Protein AF-A0A3L7NFB5-F1 (afdb_monomer)

Foldseek 3Di:
DPPPPDDDDDDDDDDDPPPCPLVVVLVVQLVVCPDVVNVNPLQVDADEAQDPVSLQVSLVSNCVSSVHDSVCCDPRHHSYYPVVVVVVVVVADPVNDQDPDPVSQVVVCVVVVHNPPPPPDDDDDDDDDDD

Mean predicted aligned error: 12.29 Å

Secondary structure (DSSP, 8-state):
---TT-----------TTS-HHHHHHHHHHHHHTSTTTTT-TTT-EEEESSHHHHHHHHHHHHHHHT--HHHHHHTSEEEEHHHHHHHHHT--TTSS--SSHHHHHHHHHHHTS-----------------

pLDDT: mean 78.81, std 18.05, range [30.75, 95.81]

Radius of gyration: 22.31 Å; Cα contacts (8 Å, |Δi|>4): 96; chains: 1; bounding box: 59×36×64 Å

Nearest PDB structures (foldseek):
  1qhh-assembly1_A  TM=6.931E-01  e=6.904E-04  Geobacillus stearothermophilus
  3il5-assembly2_D  TM=3.520E-01  e=3.905E+00  Enterococcus faecalis
  1u0m-assembly1_B  TM=3.299E-01  e=6.333E+00  Streptomyces coelicolor A3(2)

Sequence (131 aa):
MPKRGQKMKVTRIIGGAGTGKTRTIIAALEKAMSLPEVGRNPYVLGFSSFTRAARGEAAERAANAWGIDKNTLERHGWFKTVHSVAYRQIGVESGQVITSKKDDMEWLSNALVSDIGLKTARATGVHLSFP

Solvent-accessible surface area (backbone atoms only — not comparable to full-atom values): 8444 Å² total; per-residue (Å²): 128,85,60,94,86,68,83,81,86,82,84,85,88,84,76,67,88,90,67,48,65,70,58,55,54,50,56,49,51,57,56,50,42,71,34,78,93,46,66,66,44,67,69,82,47,69,47,71,30,92,42,71,65,61,29,49,56,52,35,46,54,49,16,67,76,67,75,43,62,42,66,52,40,46,69,75,26,40,35,29,32,53,67,56,47,51,47,62,69,72,65,64,53,88,87,74,55,83,52,95,46,70,69,47,46,52,52,47,27,67,74,62,77,41,86,77,78,73,81,74,90,73,88,79,95,73,91,80,87,78,136

Structure (mmCIF, N/CA/C/O backbone):
data_AF-A0A3L7NFB5-F1
#
_entry.id   AF-A0A3L7NFB5-F1
#
loop_
_atom_site.group_PDB
_atom_site.id
_atom_site.type_symbol
_atom_site.label_atom_id
_atom_site.label_alt_id
_atom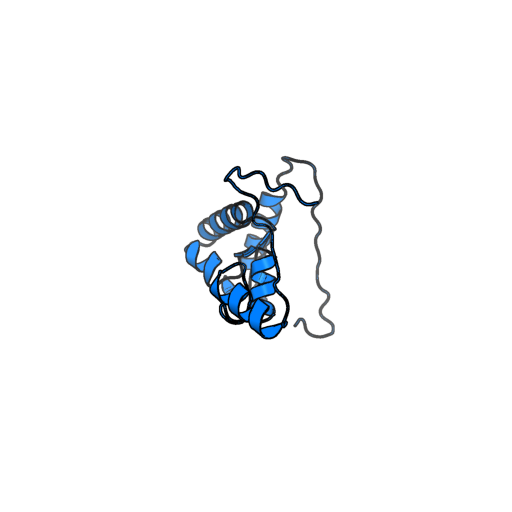_site.label_comp_id
_atom_site.label_asym_id
_atom_site.label_entity_id
_atom_site.label_seq_id
_atom_site.pdbx_PDB_ins_code
_atom_site.Cartn_x
_atom_site.Cartn_y
_atom_site.Cartn_z
_atom_site.occupancy
_atom_site.B_iso_or_equiv
_atom_site.auth_seq_id
_atom_site.auth_comp_id
_atom_site.auth_asym_id
_atom_site.auth_atom_id
_atom_site.pdbx_PDB_model_num
ATOM 1 N N . MET A 1 1 ? -16.575 -8.781 -6.644 1.00 46.06 1 MET A N 1
ATOM 2 C CA . MET A 1 1 ? -17.405 -7.678 -7.186 1.00 46.06 1 MET A CA 1
ATOM 3 C C . MET A 1 1 ? -18.449 -7.297 -6.149 1.00 46.06 1 MET A C 1
ATOM 5 O O . MET A 1 1 ? -19.033 -8.216 -5.582 1.00 46.06 1 MET A O 1
ATOM 9 N N . PRO A 1 2 ? -18.674 -6.001 -5.864 1.00 52.53 2 PRO A N 1
ATOM 10 C CA . PRO A 1 2 ? -19.797 -5.588 -5.025 1.00 52.53 2 PRO A CA 1
ATOM 11 C C . PRO A 1 2 ? -21.099 -6.122 -5.634 1.00 52.53 2 PRO A C 1
ATOM 13 O O . PRO A 1 2 ? -21.284 -6.078 -6.854 1.00 52.53 2 PRO A O 1
ATOM 16 N N . LYS A 1 3 ? -21.973 -6.690 -4.797 1.00 53.44 3 LYS A N 1
ATOM 17 C CA . LYS A 1 3 ? -23.266 -7.220 -5.247 1.00 53.44 3 LYS A CA 1
ATOM 18 C C . LYS A 1 3 ? -24.080 -6.074 -5.862 1.00 53.44 3 LYS A C 1
ATOM 20 O O . LYS A 1 3 ? -24.094 -4.971 -5.311 1.00 53.44 3 LYS A O 1
ATOM 25 N N . ARG A 1 4 ? -24.748 -6.324 -7.000 1.00 44.47 4 ARG A N 1
ATOM 26 C CA . ARG A 1 4 ? -25.696 -5.374 -7.618 1.00 44.47 4 ARG A CA 1
ATOM 27 C C . ARG A 1 4 ? -26.640 -4.854 -6.521 1.00 44.47 4 ARG A C 1
ATOM 29 O O . ARG A 1 4 ? -27.358 -5.647 -5.927 1.00 44.47 4 ARG A O 1
ATOM 36 N N . GLY A 1 5 ? -26.583 -3.552 -6.229 1.00 59.56 5 GLY A N 1
ATOM 37 C CA . GLY A 1 5 ? -27.416 -2.887 -5.215 1.00 59.56 5 GLY A CA 1
ATOM 38 C C . GLY A 1 5 ? -26.672 -2.295 -4.009 1.00 59.56 5 GLY A C 1
ATOM 39 O O . GLY A 1 5 ? -27.242 -1.459 -3.312 1.00 59.56 5 GLY A O 1
ATOM 40 N N . GLN A 1 6 ? -25.401 -2.639 -3.767 1.00 63.03 6 GLN A N 1
ATOM 41 C CA . GLN A 1 6 ? -24.637 -2.026 -2.673 1.00 63.03 6 GLN A CA 1
ATOM 42 C C . GLN A 1 6 ? -24.109 -0.643 -3.097 1.00 63.03 6 GLN A C 1
ATOM 44 O O . GLN A 1 6 ? -23.261 -0.535 -3.985 1.00 63.03 6 GLN A O 1
ATOM 49 N N . LYS A 1 7 ? -24.614 0.433 -2.477 1.00 68.38 7 LYS A N 1
ATOM 50 C CA . LYS A 1 7 ? -24.150 1.808 -2.734 1.00 68.38 7 LYS A CA 1
ATOM 51 C C . LYS A 1 7 ? -22.687 1.943 -2.297 1.00 68.38 7 LYS A C 1
ATOM 53 O O . LYS A 1 7 ? -22.383 1.920 -1.107 1.00 68.38 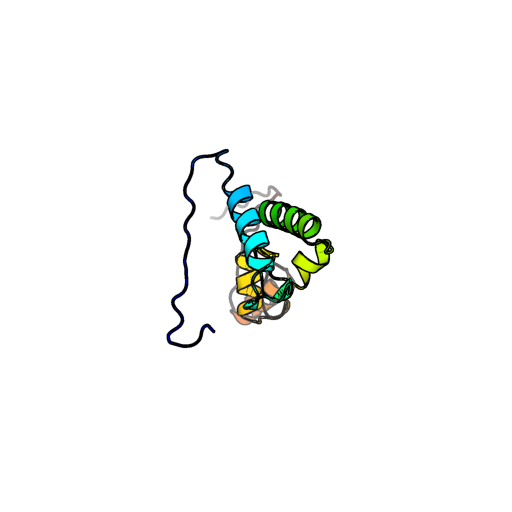7 LYS A O 1
ATOM 58 N N . MET A 1 8 ? -21.779 2.098 -3.259 1.00 76.19 8 MET A N 1
ATOM 59 C CA . MET A 1 8 ? -20.368 2.364 -2.984 1.00 76.19 8 MET A CA 1
ATOM 60 C C . MET A 1 8 ? -20.216 3.771 -2.397 1.00 76.19 8 MET A C 1
ATOM 62 O O . MET A 1 8 ? -20.570 4.761 -3.039 1.00 76.19 8 MET A O 1
ATOM 66 N N . LYS A 1 9 ? -19.688 3.868 -1.174 1.00 82.94 9 LYS A N 1
ATOM 67 C CA . LYS A 1 9 ? -19.387 5.153 -0.537 1.00 82.94 9 LYS A CA 1
ATOM 68 C C . LYS A 1 9 ? -18.018 5.634 -1.010 1.00 82.94 9 LYS A C 1
ATOM 70 O O . LYS A 1 9 ? -17.002 5.031 -0.682 1.00 82.94 9 LYS A O 1
ATOM 75 N N . VAL A 1 10 ? -17.999 6.717 -1.784 1.00 88.00 10 VAL A N 1
ATOM 76 C CA . VAL A 1 10 ? -16.770 7.320 -2.314 1.00 88.00 10 VAL A CA 1
ATOM 77 C C . VAL A 1 10 ? -16.481 8.616 -1.567 1.00 88.00 10 VAL A C 1
ATOM 79 O O . VAL A 1 10 ? -17.330 9.500 -1.504 1.00 88.00 10 VAL A O 1
ATOM 82 N N . THR A 1 11 ? -15.264 8.741 -1.041 1.00 89.75 11 THR A N 1
ATOM 83 C CA . THR A 1 11 ? -14.771 9.970 -0.409 1.00 89.75 11 THR A CA 1
ATOM 84 C C . THR A 1 11 ? -13.618 10.521 -1.236 1.00 89.75 11 THR A C 1
ATOM 86 O O . THR A 1 11 ? -12.658 9.804 -1.516 1.00 89.75 11 THR A O 1
ATOM 89 N N . ARG A 1 12 ? -13.689 11.800 -1.617 1.00 90.56 12 ARG A N 1
ATOM 90 C CA . ARG A 1 12 ? -12.610 12.505 -2.319 1.00 90.56 12 ARG A CA 1
ATOM 91 C C . ARG A 1 12 ? -11.990 13.544 -1.394 1.00 90.56 12 ARG A C 1
ATOM 93 O O . ARG A 1 12 ? -12.699 14.367 -0.831 1.00 90.56 12 ARG A O 1
ATOM 100 N N . ILE A 1 13 ? -10.668 13.506 -1.264 1.00 89.31 13 ILE A N 1
ATOM 101 C CA . ILE A 1 13 ? -9.899 14.445 -0.443 1.00 89.31 13 ILE A CA 1
ATOM 102 C C . ILE A 1 13 ? -9.130 15.370 -1.386 1.00 89.31 13 ILE A C 1
ATOM 104 O O . ILE A 1 13 ? -8.334 14.899 -2.198 1.00 89.31 13 ILE A O 1
ATOM 108 N N . ILE A 1 14 ? -9.366 16.678 -1.281 1.00 89.50 14 ILE A N 1
ATOM 109 C CA . ILE A 1 14 ? -8.714 17.716 -2.090 1.00 89.50 14 ILE A CA 1
ATOM 110 C C . ILE A 1 14 ? -8.042 18.701 -1.134 1.00 89.50 14 ILE A C 1
ATOM 112 O O . ILE A 1 14 ? -8.632 19.096 -0.135 1.00 89.50 14 ILE A O 1
ATOM 116 N N . GLY A 1 15 ? -6.800 19.082 -1.424 1.00 89.44 15 GLY A N 1
ATOM 117 C CA . GLY A 1 15 ? -6.053 20.046 -0.618 1.00 89.44 15 GLY A CA 1
ATOM 118 C C . GLY A 1 15 ? -4.686 20.361 -1.221 1.00 89.44 15 GLY A C 1
ATOM 119 O O . GLY A 1 15 ? -4.128 19.545 -1.962 1.00 89.44 15 GLY A O 1
ATOM 120 N N . GLY A 1 16 ? -4.128 21.526 -0.886 1.00 88.88 16 GLY A N 1
ATOM 121 C CA . GLY A 1 16 ? -2.798 21.968 -1.329 1.00 88.88 16 GLY A CA 1
ATOM 122 C C . GLY A 1 16 ? -1.650 21.092 -0.807 1.00 88.88 16 GLY A C 1
ATOM 123 O O . GLY A 1 16 ? -1.867 20.130 -0.059 1.00 88.88 16 GLY A O 1
ATOM 124 N N . ALA A 1 17 ? -0.410 21.380 -1.205 1.00 86.25 17 ALA A N 1
ATOM 125 C CA . ALA A 1 17 ? 0.765 20.718 -0.629 1.00 86.25 17 ALA A CA 1
ATOM 126 C C . ALA A 1 17 ? 0.797 20.905 0.904 1.00 86.25 17 ALA A C 1
ATOM 128 O O . ALA A 1 17 ? 0.316 21.908 1.418 1.00 86.25 17 ALA A O 1
ATOM 129 N N . GLY A 1 18 ? 1.273 19.907 1.653 1.00 82.75 18 GLY A N 1
ATOM 130 C CA . GLY A 1 18 ? 1.370 19.995 3.120 1.00 82.75 18 GLY A CA 1
ATOM 131 C C . GLY A 1 18 ? 0.059 19.857 3.915 1.00 82.75 18 GLY A C 1
ATOM 132 O O . GLY A 1 18 ? 0.113 19.675 5.123 1.00 82.75 18 GLY A O 1
ATOM 133 N N . THR A 1 19 ? -1.118 19.820 3.279 1.00 85.44 19 THR A N 1
ATOM 134 C CA . THR A 1 19 ? -2.435 19.708 3.966 1.00 85.44 19 THR A CA 1
ATOM 135 C C . THR A 1 19 ? -2.744 18.335 4.587 1.00 85.44 19 THR A C 1
ATOM 137 O O . THR A 1 19 ? -3.884 18.035 4.927 1.00 85.44 19 THR A O 1
ATOM 140 N N . GLY A 1 20 ? -1.752 17.450 4.707 1.00 84.44 20 GLY A N 1
ATOM 141 C CA . GLY A 1 20 ? -1.928 16.162 5.382 1.00 84.44 20 GLY A CA 1
ATOM 142 C C . GLY A 1 20 ? -2.773 15.125 4.632 1.00 84.44 20 GLY A C 1
ATOM 143 O O . GLY A 1 20 ? -3.160 14.134 5.240 1.00 84.44 20 GLY A O 1
ATOM 144 N N . LYS A 1 21 ? -3.025 15.279 3.321 1.00 89.31 21 LYS A N 1
ATOM 145 C CA . LYS A 1 21 ? -3.822 14.324 2.510 1.00 89.31 21 LYS A CA 1
ATOM 146 C C . LYS A 1 21 ? -3.438 12.857 2.742 1.00 89.31 21 LYS A C 1
ATOM 148 O O . LYS A 1 21 ? -4.303 12.023 2.986 1.00 89.31 21 LYS A O 1
ATOM 153 N N . THR A 1 22 ? -2.139 12.557 2.710 1.00 82.62 22 THR A N 1
ATOM 154 C CA . THR A 1 22 ? -1.609 11.206 2.947 1.00 82.62 22 THR A CA 1
ATOM 155 C C . THR A 1 22 ? -1.964 10.702 4.345 1.00 82.62 22 THR A C 1
ATOM 157 O O . THR A 1 22 ? -2.410 9.568 4.491 1.00 82.62 22 THR A O 1
ATOM 160 N N . ARG A 1 23 ? -1.844 11.557 5.369 1.00 86.62 23 ARG A N 1
ATOM 161 C CA . ARG A 1 23 ? -2.229 11.230 6.749 1.00 86.62 23 ARG A CA 1
ATOM 162 C C . ARG A 1 23 ? -3.722 10.923 6.845 1.00 86.62 23 ARG A C 1
ATOM 164 O O . ARG A 1 23 ? -4.095 9.938 7.470 1.00 86.62 23 ARG A O 1
ATOM 171 N N . THR A 1 24 ? -4.565 11.717 6.189 1.00 90.00 24 THR A N 1
ATOM 172 C CA . THR A 1 24 ? -6.020 11.511 6.183 1.00 90.00 24 THR A CA 1
ATOM 173 C C . THR A 1 24 ? -6.412 10.191 5.520 1.00 90.00 24 THR A C 1
ATOM 175 O O . THR A 1 24 ? -7.276 9.486 6.037 1.00 90.00 24 THR A O 1
ATOM 178 N N . ILE A 1 25 ? -5.766 9.823 4.408 1.00 89.38 25 ILE A N 1
ATOM 179 C CA . ILE A 1 25 ? -6.023 8.543 3.726 1.00 89.38 25 ILE A CA 1
ATOM 180 C C . ILE A 1 25 ? -5.635 7.358 4.621 1.00 89.38 25 ILE A C 1
ATOM 182 O O . ILE A 1 25 ? -6.386 6.391 4.714 1.00 89.38 25 ILE A O 1
ATOM 186 N N . ILE A 1 26 ? -4.501 7.440 5.317 1.00 85.62 26 ILE A N 1
ATOM 187 C CA . ILE A 1 26 ? -4.037 6.366 6.208 1.00 85.62 26 ILE A CA 1
ATOM 188 C C . ILE A 1 26 ? -4.951 6.231 7.431 1.00 85.62 26 ILE A C 1
ATOM 190 O O . ILE A 1 26 ? -5.379 5.126 7.746 1.00 85.62 26 ILE A O 1
ATOM 194 N N . ALA A 1 27 ? -5.363 7.343 8.042 1.00 87.56 27 ALA A N 1
ATOM 195 C CA . ALA A 1 27 ? -6.344 7.319 9.128 1.00 87.56 27 ALA A CA 1
ATOM 196 C C . ALA A 1 27 ? -7.696 6.723 8.684 1.00 87.56 27 ALA A C 1
ATOM 198 O O . ALA A 1 27 ? -8.397 6.084 9.468 1.00 87.56 27 ALA A O 1
ATOM 199 N N . ALA A 1 28 ? -8.084 6.913 7.417 1.00 89.62 28 ALA A N 1
ATOM 200 C CA . ALA A 1 28 ? -9.269 6.265 6.862 1.00 89.62 28 ALA A CA 1
ATOM 201 C C . ALA A 1 28 ? -9.080 4.745 6.700 1.00 89.62 28 ALA A C 1
ATOM 203 O O . ALA A 1 28 ? -10.020 3.999 6.969 1.00 89.62 28 ALA A O 1
ATOM 204 N N . LEU A 1 29 ? -7.884 4.282 6.319 1.00 89.06 29 LEU A N 1
ATOM 205 C CA . LEU A 1 29 ? -7.552 2.852 6.258 1.00 89.06 29 LEU A CA 1
ATOM 206 C C . LEU A 1 29 ? -7.581 2.196 7.642 1.00 89.06 29 LEU A C 1
ATOM 208 O O . LEU A 1 29 ? -8.111 1.099 7.782 1.00 89.06 29 LEU A O 1
ATOM 212 N N . GLU A 1 30 ? -7.067 2.870 8.670 1.00 86.81 30 GLU A N 1
ATOM 213 C CA . GLU A 1 30 ? -7.132 2.390 10.057 1.00 86.81 30 GLU A CA 1
ATOM 214 C C . GLU A 1 30 ? -8.579 2.216 10.525 1.00 86.81 30 GLU A C 1
ATOM 216 O O . GLU A 1 30 ? -8.947 1.163 11.046 1.00 86.81 30 GLU A O 1
ATOM 221 N N . LYS A 1 31 ? -9.435 3.210 10.260 1.00 88.31 31 LYS A N 1
ATOM 222 C CA . LYS A 1 31 ? -10.873 3.099 10.537 1.00 88.31 31 LYS A CA 1
ATOM 223 C C . LYS A 1 31 ? -11.500 1.950 9.752 1.00 88.31 31 LYS A C 1
ATOM 225 O O . LYS A 1 31 ? -12.281 1.193 10.318 1.00 88.31 31 LYS A O 1
ATOM 230 N N . ALA A 1 32 ? -11.127 1.775 8.485 1.00 88.44 32 ALA A N 1
ATOM 231 C CA . ALA A 1 32 ? -11.622 0.671 7.674 1.00 88.44 32 ALA A CA 1
ATOM 232 C C . ALA A 1 32 ? -11.216 -0.701 8.243 1.00 88.44 32 ALA A C 1
ATOM 234 O O . ALA A 1 32 ? -12.016 -1.628 8.202 1.00 88.44 32 ALA A O 1
ATOM 235 N N . MET A 1 33 ? -10.024 -0.829 8.839 1.00 88.31 33 MET A N 1
ATOM 236 C CA . MET A 1 33 ? -9.556 -2.078 9.462 1.00 88.31 33 MET A CA 1
ATOM 237 C C . MET A 1 33 ? -10.432 -2.521 10.642 1.00 88.31 33 MET A C 1
ATOM 239 O O . MET A 1 33 ? -10.582 -3.716 10.894 1.00 88.31 33 MET A O 1
ATOM 243 N N . SER A 1 34 ? -11.027 -1.563 11.357 1.00 87.31 34 SER A N 1
ATOM 244 C CA . SER A 1 34 ? -11.954 -1.839 12.462 1.00 87.31 34 SER A CA 1
ATOM 245 C C . SER A 1 34 ? -13.373 -2.221 12.032 1.00 87.31 34 SER A C 1
ATOM 247 O O . SE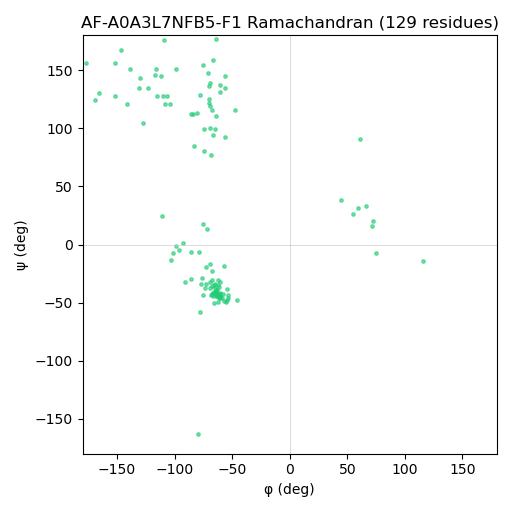R A 1 34 ? -14.176 -2.588 12.889 1.00 87.31 34 SER A O 1
ATOM 249 N N . LEU A 1 35 ? -13.700 -2.149 10.737 1.00 87.44 35 LEU A N 1
ATOM 250 C CA . LEU A 1 35 ? -15.043 -2.466 10.262 1.00 87.44 35 LEU A CA 1
ATOM 251 C C . LEU A 1 35 ? -15.334 -3.977 10.385 1.00 87.44 35 LEU A C 1
ATOM 253 O O . LEU A 1 35 ? -14.476 -4.788 10.014 1.00 87.44 35 LEU A O 1
ATOM 257 N N . PRO A 1 36 ? -16.529 -4.381 10.863 1.00 85.50 36 PRO A N 1
ATOM 258 C CA . PRO A 1 36 ? -16.894 -5.792 11.015 1.00 85.50 36 PRO A CA 1
ATOM 259 C C . PRO A 1 36 ? -16.742 -6.605 9.726 1.00 85.50 36 PRO A C 1
ATOM 261 O O . PRO A 1 36 ? -16.265 -7.735 9.764 1.00 85.50 36 PRO A O 1
ATOM 264 N N . GLU A 1 37 ? -17.085 -6.019 8.578 1.00 84.06 37 GLU A N 1
ATOM 265 C CA . GLU A 1 37 ? -16.974 -6.654 7.262 1.00 84.06 37 GLU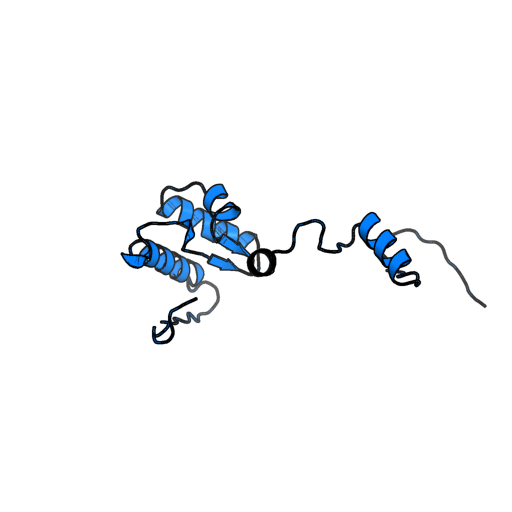 A CA 1
ATOM 266 C C . GLU A 1 37 ? -15.528 -6.904 6.811 1.00 84.06 37 GLU A C 1
ATOM 268 O O . GLU A 1 37 ? -15.288 -7.776 5.978 1.00 84.06 37 GLU A O 1
ATOM 273 N N . VAL A 1 38 ? -14.567 -6.152 7.353 1.00 85.31 38 VAL A N 1
ATOM 274 C CA . VAL A 1 38 ? -13.133 -6.347 7.101 1.00 85.31 38 VAL A CA 1
ATOM 275 C C . VAL A 1 38 ? -12.555 -7.387 8.059 1.00 85.31 38 VAL A C 1
ATOM 277 O O . VAL A 1 38 ? -11.602 -8.080 7.707 1.00 85.31 38 VAL A O 1
ATOM 280 N N . GLY A 1 39 ? -13.117 -7.513 9.266 1.00 86.00 39 GLY A N 1
ATOM 281 C CA . GLY A 1 39 ? -12.737 -8.548 10.230 1.00 86.00 39 GLY A CA 1
ATOM 282 C C . GLY A 1 39 ? -11.261 -8.499 10.635 1.00 86.00 39 GLY A C 1
ATOM 283 O O . GLY A 1 39 ? -10.661 -9.543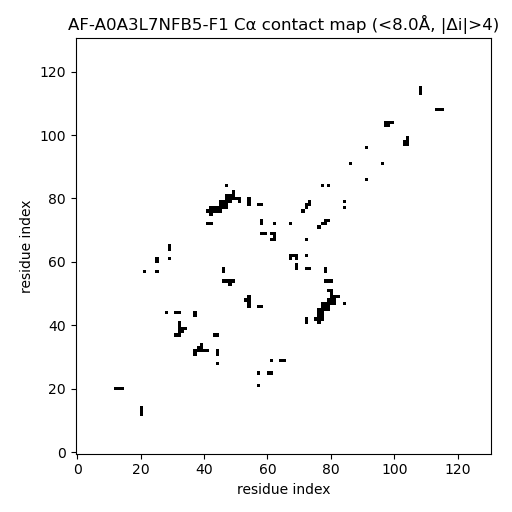 10.871 1.00 86.00 39 GLY A O 1
ATOM 284 N N . ARG A 1 40 ? -10.654 -7.301 10.658 1.00 86.31 40 ARG A N 1
ATOM 285 C CA . ARG A 1 40 ? -9.207 -7.088 10.865 1.00 86.31 40 ARG A CA 1
ATOM 286 C C . ARG A 1 40 ? -8.303 -7.855 9.889 1.00 86.31 40 ARG A C 1
ATOM 288 O O . ARG A 1 40 ? -7.156 -8.153 10.211 1.00 86.31 40 ARG A O 1
ATOM 295 N N . ASN A 1 41 ? -8.798 -8.180 8.696 1.00 88.88 41 ASN A N 1
ATOM 296 C CA 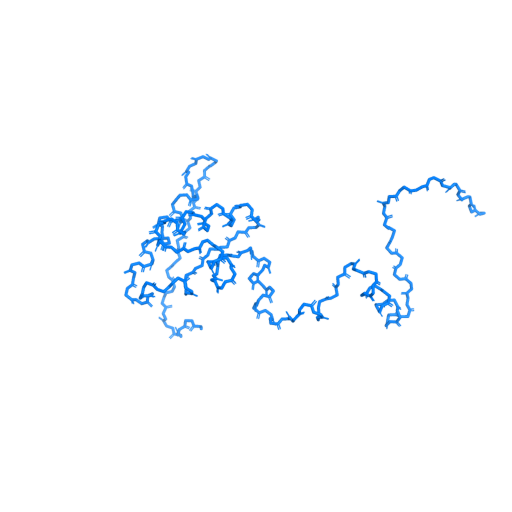. ASN A 1 41 ? -8.005 -8.861 7.687 1.00 88.88 41 ASN A CA 1
ATOM 297 C C . ASN A 1 41 ? -7.193 -7.843 6.850 1.00 88.88 41 ASN A C 1
ATOM 299 O O . ASN A 1 41 ? -7.768 -7.105 6.045 1.00 88.88 41 ASN A O 1
ATOM 303 N N . PRO A 1 42 ? -5.852 -7.813 6.954 1.00 88.00 42 PRO A N 1
ATOM 304 C CA . PRO A 1 42 ? -5.016 -6.883 6.192 1.00 88.00 42 PRO A CA 1
ATOM 305 C C . PRO A 1 42 ? -4.978 -7.171 4.688 1.00 88.00 42 PRO A C 1
ATOM 307 O O . PRO A 1 42 ? -4.586 -6.307 3.906 1.00 88.00 42 PRO A O 1
ATOM 310 N N . TYR A 1 43 ? -5.391 -8.365 4.261 1.00 90.06 43 TYR A N 1
ATOM 311 C CA . TYR A 1 43 ? -5.344 -8.794 2.865 1.00 90.06 43 TYR A CA 1
ATOM 312 C C . TYR A 1 43 ? -6.572 -8.373 2.052 1.00 90.06 43 TYR A C 1
ATOM 314 O O . TYR A 1 43 ? -6.578 -8.567 0.836 1.00 90.06 43 TYR A O 1
ATOM 322 N N . VAL A 1 44 ? -7.601 -7.794 2.683 1.00 90.19 44 VAL A N 1
ATOM 323 C CA . VAL A 1 44 ? -8.789 -7.264 1.981 1.00 90.19 44 VAL A CA 1
ATOM 324 C C . VAL A 1 44 ? -8.781 -5.739 1.861 1.00 90.19 44 VAL A C 1
ATOM 326 O O . VAL A 1 44 ? -9.536 -5.183 1.066 1.00 90.19 44 VAL A O 1
ATOM 329 N N . LEU A 1 45 ? -7.903 -5.061 2.606 1.00 91.44 45 LEU A N 1
ATOM 330 C CA . LEU A 1 45 ? -7.657 -3.624 2.496 1.00 91.44 45 LEU A CA 1
ATOM 331 C C . LEU A 1 45 ? -6.406 -3.343 1.663 1.00 91.44 45 LEU A C 1
ATOM 333 O O . LEU A 1 45 ? -5.465 -4.135 1.619 1.00 91.44 45 LEU A O 1
ATOM 337 N N . GLY A 1 46 ? -6.392 -2.191 0.996 1.00 91.44 46 GLY A N 1
ATOM 338 C CA . GLY A 1 46 ? -5.313 -1.827 0.088 1.00 91.44 46 GLY A CA 1
ATOM 339 C C . GLY A 1 46 ? -5.097 -0.333 -0.038 1.00 91.44 46 GLY A C 1
ATOM 340 O O . GLY A 1 46 ? -6.006 0.472 0.153 1.00 91.44 46 GLY A O 1
ATOM 341 N N . PHE A 1 47 ? -3.874 0.016 -0.418 1.00 93.81 47 PHE A N 1
ATOM 342 C CA . PHE A 1 47 ? -3.471 1.367 -0.767 1.00 93.81 47 PHE A CA 1
ATOM 343 C C . PHE A 1 47 ? -2.721 1.324 -2.092 1.00 93.81 47 PHE A C 1
ATOM 345 O O . PHE A 1 47 ? -1.822 0.499 -2.278 1.00 93.81 47 PHE A O 1
ATOM 352 N N . SER A 1 48 ? -3.056 2.243 -2.996 1.00 94.62 48 SER A N 1
ATOM 353 C CA . SER A 1 48 ? -2.351 2.364 -4.262 1.00 94.62 48 SER A CA 1
ATOM 354 C C . SER A 1 48 ? -1.917 3.784 -4.567 1.00 94.62 48 SER A C 1
ATOM 356 O O . SER A 1 48 ? -2.610 4.752 -4.266 1.00 94.62 48 SER A O 1
ATOM 358 N N . SER A 1 49 ? -0.736 3.892 -5.167 1.00 94.06 49 SER A N 1
ATOM 359 C CA . SER A 1 49 ? -0.103 5.148 -5.550 1.00 94.06 49 SER A CA 1
ATOM 360 C C . SER A 1 49 ? 0.704 4.977 -6.838 1.00 94.06 49 SER A C 1
ATOM 362 O O . SER A 1 49 ? 0.966 3.864 -7.302 1.00 94.06 49 SER A O 1
ATOM 364 N N . PHE A 1 50 ? 1.115 6.090 -7.442 1.00 93.44 50 PHE A N 1
ATOM 365 C CA . PHE A 1 50 ? 1.945 6.061 -8.647 1.00 93.44 50 PHE A CA 1
ATOM 366 C C . PHE A 1 50 ? 3.411 5.725 -8.355 1.00 93.44 50 PHE A C 1
ATOM 368 O O . PHE A 1 50 ? 4.083 5.133 -9.196 1.00 93.44 50 PHE A O 1
ATOM 375 N N . THR A 1 51 ? 3.912 6.058 -7.162 1.00 92.88 51 THR A N 1
ATOM 376 C CA . THR A 1 51 ? 5.331 5.916 -6.820 1.00 92.88 51 THR A CA 1
ATOM 377 C C . THR A 1 51 ? 5.565 4.832 -5.773 1.00 92.88 51 THR A C 1
ATOM 379 O O . THR A 1 51 ? 4.789 4.642 -4.835 1.00 92.88 51 THR A O 1
ATOM 382 N N . ARG A 1 52 ? 6.698 4.134 -5.901 1.00 93.31 52 ARG A N 1
ATOM 383 C CA . ARG A 1 52 ? 7.140 3.137 -4.913 1.00 93.31 52 ARG A CA 1
ATOM 384 C C . ARG A 1 52 ? 7.379 3.765 -3.538 1.00 93.31 52 ARG A C 1
ATOM 386 O O . ARG A 1 52 ? 7.032 3.145 -2.542 1.00 93.31 52 ARG A O 1
ATOM 393 N N . ALA A 1 53 ? 7.902 4.992 -3.498 1.00 92.38 53 ALA A N 1
ATOM 394 C CA . ALA A 1 53 ? 8.139 5.732 -2.260 1.00 92.38 53 ALA A CA 1
ATOM 395 C C . ALA A 1 53 ? 6.835 6.006 -1.493 1.00 92.38 53 ALA A C 1
ATOM 397 O O . ALA A 1 53 ? 6.737 5.649 -0.324 1.00 92.38 53 ALA A O 1
ATOM 398 N N . ALA A 1 54 ? 5.797 6.530 -2.160 1.00 91.06 54 ALA A N 1
ATOM 399 C CA . ALA A 1 54 ? 4.511 6.800 -1.511 1.00 91.06 54 ALA A CA 1
ATOM 400 C C . ALA A 1 54 ? 3.819 5.515 -1.032 1.00 91.06 54 ALA A C 1
ATOM 402 O O . ALA A 1 54 ? 3.206 5.492 0.032 1.00 91.06 54 ALA A O 1
ATOM 403 N N . ARG A 1 55 ? 3.924 4.427 -1.810 1.00 94.25 55 ARG A N 1
ATOM 404 C CA . ARG A 1 55 ? 3.448 3.107 -1.372 1.00 94.25 55 ARG A CA 1
ATOM 405 C C . ARG A 1 55 ? 4.210 2.625 -0.137 1.00 94.25 55 ARG A C 1
ATOM 407 O O . ARG A 1 55 ? 3.574 2.136 0.787 1.00 94.25 55 ARG A O 1
ATOM 414 N N . GLY A 1 56 ? 5.534 2.783 -0.116 1.00 93.94 56 GLY A N 1
ATOM 415 C CA . GLY A 1 56 ? 6.386 2.392 1.008 1.00 93.94 56 GLY A CA 1
ATOM 416 C C . GLY A 1 56 ? 6.082 3.166 2.290 1.00 93.94 56 GLY A C 1
ATOM 417 O O . GLY A 1 56 ? 5.947 2.547 3.339 1.00 93.94 56 GLY A O 1
ATOM 418 N N . GLU A 1 57 ? 5.903 4.488 2.202 1.00 92.50 57 GLU A N 1
ATOM 419 C CA . GLU A 1 57 ? 5.515 5.335 3.343 1.00 92.50 57 GLU A CA 1
ATOM 420 C C . GLU A 1 57 ? 4.154 4.913 3.922 1.00 92.50 57 GLU A C 1
ATOM 422 O O . GLU A 1 57 ? 3.988 4.805 5.138 1.00 92.50 57 GLU A O 1
ATOM 427 N N . ALA A 1 58 ? 3.171 4.642 3.056 1.00 92.00 58 ALA A N 1
ATOM 428 C CA . ALA A 1 58 ? 1.850 4.194 3.485 1.00 92.00 58 ALA A CA 1
ATOM 429 C C . ALA A 1 58 ? 1.881 2.790 4.111 1.00 92.00 58 ALA A C 1
ATOM 431 O O . ALA A 1 58 ? 1.242 2.575 5.139 1.00 92.00 58 ALA A O 1
ATOM 432 N N . ALA A 1 59 ? 2.629 1.855 3.515 1.00 93.69 59 ALA A N 1
ATOM 433 C CA . ALA A 1 59 ? 2.780 0.494 4.028 1.00 93.69 59 ALA A CA 1
ATOM 434 C C . ALA A 1 59 ? 3.468 0.477 5.394 1.00 93.69 59 ALA A C 1
ATOM 436 O O . ALA A 1 59 ? 3.057 -0.270 6.268 1.00 93.69 59 ALA A O 1
ATOM 437 N N . GLU A 1 60 ? 4.473 1.325 5.598 1.00 94.12 60 GLU A N 1
ATOM 438 C CA . GLU A 1 60 ? 5.185 1.437 6.870 1.00 94.12 60 GLU A CA 1
ATOM 439 C C . GLU A 1 60 ? 4.301 1.992 7.986 1.00 94.12 60 GLU A C 1
ATOM 441 O O . GLU A 1 60 ? 4.252 1.434 9.079 1.00 94.12 60 GLU A O 1
ATOM 446 N N . ARG A 1 61 ? 3.520 3.039 7.699 1.00 91.12 61 ARG A N 1
ATOM 447 C CA . ARG A 1 61 ? 2.544 3.557 8.666 1.00 91.12 61 ARG A CA 1
ATOM 448 C C . ARG A 1 61 ? 1.464 2.528 9.000 1.00 91.12 61 ARG A C 1
ATOM 450 O O . ARG A 1 61 ? 1.147 2.362 10.171 1.00 91.12 61 ARG A O 1
ATOM 457 N N . ALA A 1 62 ? 0.935 1.825 8.000 1.00 91.12 62 ALA A N 1
ATOM 458 C CA . ALA A 1 62 ? -0.069 0.784 8.214 1.00 91.12 62 ALA A CA 1
ATOM 459 C C . ALA A 1 62 ? 0.496 -0.425 8.983 1.00 91.12 62 ALA A C 1
ATOM 461 O O . ALA A 1 62 ? -0.152 -0.918 9.899 1.00 91.12 62 ALA A O 1
ATOM 462 N N . ALA A 1 63 ? 1.716 -0.859 8.658 1.00 92.12 63 ALA A N 1
ATOM 463 C CA . ALA A 1 63 ? 2.446 -1.908 9.369 1.00 92.12 63 ALA A CA 1
ATOM 464 C 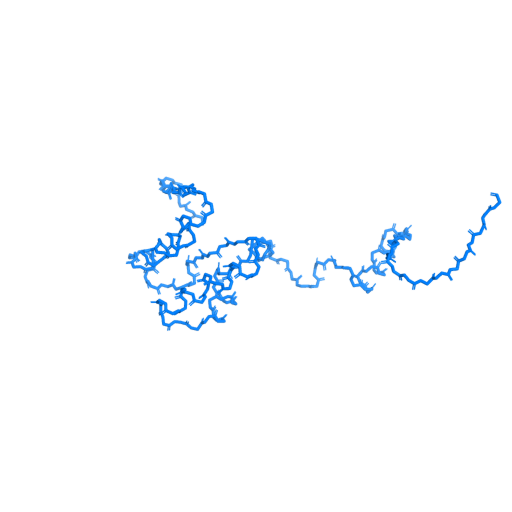C . ALA A 1 63 ? 2.578 -1.582 10.860 1.00 92.12 63 ALA A C 1
ATOM 466 O O . ALA A 1 63 ? 2.193 -2.388 11.706 1.00 92.12 63 ALA A O 1
ATOM 467 N N . ASN A 1 64 ? 3.024 -0.362 11.170 1.00 91.56 64 ASN A N 1
ATOM 468 C CA . ASN A 1 64 ? 3.162 0.114 12.544 1.00 91.56 64 ASN A CA 1
ATOM 469 C C . ASN A 1 64 ? 1.808 0.212 13.263 1.00 91.56 64 ASN A C 1
ATOM 471 O O . ASN A 1 64 ? 1.703 -0.179 14.420 1.00 91.56 64 ASN A O 1
ATOM 475 N N . ALA A 1 65 ? 0.766 0.702 12.584 1.00 87.25 65 ALA A N 1
ATOM 476 C CA . ALA A 1 65 ? -0.569 0.843 13.167 1.00 87.25 65 ALA A CA 1
ATOM 477 C C . ALA A 1 65 ? -1.259 -0.506 13.430 1.00 87.25 65 ALA A C 1
ATOM 479 O O . ALA A 1 65 ? -2.052 -0.624 14.362 1.00 87.25 65 ALA A O 1
ATOM 480 N N . TRP A 1 66 ? -0.993 -1.517 12.601 1.00 88.81 66 TRP A N 1
ATOM 481 C CA . TRP A 1 66 ? -1.659 -2.820 12.673 1.00 88.81 66 TRP A CA 1
ATOM 482 C C . TRP A 1 66 ? -0.812 -3.906 13.343 1.00 88.81 66 TRP A C 1
ATOM 484 O O . TRP A 1 66 ? -1.321 -4.999 13.576 1.00 88.81 66 TRP A O 1
ATOM 494 N N . GLY A 1 67 ? 0.458 -3.626 13.651 1.00 90.12 67 GLY A N 1
ATOM 495 C CA . GLY A 1 67 ? 1.390 -4.607 14.210 1.00 90.12 67 GLY A CA 1
ATOM 496 C C . GLY A 1 67 ? 1.728 -5.736 13.231 1.00 90.12 67 GLY A C 1
ATOM 497 O O . GLY A 1 67 ? 1.895 -6.880 13.644 1.00 90.12 67 GLY A O 1
ATOM 498 N N . ILE A 1 68 ? 1.779 -5.435 11.930 1.00 90.56 68 ILE A N 1
ATOM 499 C CA . ILE A 1 68 ? 2.033 -6.409 10.858 1.00 90.56 68 ILE A CA 1
ATOM 500 C C . ILE A 1 68 ? 3.334 -6.044 10.158 1.00 90.56 68 ILE A C 1
ATOM 502 O O . ILE A 1 68 ? 3.642 -4.871 9.980 1.00 90.56 68 ILE A O 1
ATOM 506 N N . ASP A 1 69 ? 4.079 -7.045 9.700 1.00 93.69 69 ASP A N 1
ATOM 507 C CA . ASP A 1 69 ? 5.278 -6.818 8.905 1.00 93.69 69 ASP A CA 1
ATOM 508 C C . ASP A 1 69 ? 4.976 -6.065 7.587 1.00 93.69 69 ASP A C 1
ATOM 510 O O . ASP A 1 69 ? 4.091 -6.424 6.800 1.00 93.69 69 ASP A O 1
ATOM 514 N N . LYS A 1 70 ? 5.761 -5.016 7.317 1.00 94.12 70 LYS A N 1
ATOM 515 C CA . LYS A 1 70 ? 5.635 -4.174 6.115 1.00 94.12 70 LYS A CA 1
ATOM 516 C C . LYS A 1 70 ? 5.763 -4.995 4.836 1.00 94.12 70 LYS A C 1
ATOM 518 O O . LYS A 1 70 ? 5.000 -4.790 3.891 1.00 94.12 70 LYS A O 1
ATOM 523 N N . ASN A 1 71 ? 6.712 -5.928 4.795 1.00 93.69 71 ASN A N 1
ATOM 524 C CA . ASN A 1 71 ? 6.961 -6.741 3.608 1.00 93.69 71 ASN A CA 1
ATOM 525 C C . ASN A 1 71 ? 5.760 -7.655 3.307 1.00 93.69 71 ASN A C 1
ATOM 527 O O . ASN A 1 71 ? 5.381 -7.833 2.148 1.00 93.69 71 ASN A O 1
ATOM 531 N N . THR A 1 72 ? 5.086 -8.138 4.349 1.00 92.69 72 THR A N 1
ATOM 532 C CA . THR A 1 72 ? 3.837 -8.899 4.242 1.00 92.69 72 THR A CA 1
ATOM 533 C C . THR A 1 72 ? 2.720 -8.077 3.591 1.00 92.69 72 THR A C 1
ATOM 535 O O . THR A 1 72 ? 2.079 -8.550 2.645 1.00 92.69 72 THR A O 1
ATOM 538 N N . LEU A 1 73 ? 2.529 -6.821 4.012 1.00 92.81 73 LEU A N 1
ATOM 539 C CA . LEU A 1 73 ? 1.534 -5.916 3.414 1.00 92.81 73 LEU A CA 1
ATOM 540 C C . LEU A 1 73 ? 1.827 -5.603 1.937 1.00 92.81 73 LEU A C 1
ATOM 542 O O . LEU A 1 73 ? 0.903 -5.541 1.120 1.00 92.81 73 LEU A O 1
ATOM 546 N N . GLU A 1 74 ? 3.100 -5.424 1.577 1.00 93.94 74 GLU A N 1
ATOM 547 C CA . GLU A 1 74 ? 3.513 -5.095 0.206 1.00 93.94 74 GLU A CA 1
ATOM 548 C C . GLU A 1 74 ? 3.448 -6.302 -0.745 1.00 93.94 74 GLU A C 1
ATOM 550 O O . GLU A 1 74 ? 2.967 -6.189 -1.885 1.00 93.94 74 GLU A O 1
ATOM 555 N N . ARG A 1 75 ? 3.918 -7.474 -0.300 1.00 90.62 75 ARG A N 1
ATOM 556 C CA . ARG A 1 75 ? 3.970 -8.690 -1.125 1.00 90.62 75 ARG A CA 1
ATOM 557 C C . ARG A 1 75 ? 2.608 -9.352 -1.234 1.00 90.62 75 ARG A C 1
ATOM 559 O O . ARG A 1 75 ? 2.090 -9.487 -2.347 1.00 90.62 75 ARG A O 1
ATOM 566 N N . HIS A 1 76 ? 2.026 -9.712 -0.095 1.00 90.19 76 HIS A N 1
ATOM 567 C CA . HIS A 1 76 ? 0.820 -10.535 -0.021 1.00 90.19 76 HIS A CA 1
ATOM 568 C C . HIS A 1 76 ? -0.461 -9.688 -0.003 1.00 90.19 76 HIS A C 1
ATOM 570 O O . HIS A 1 76 ? -1.472 -10.087 -0.588 1.00 90.19 76 HIS A O 1
ATOM 576 N N . GLY A 1 77 ? -0.404 -8.490 0.586 1.00 92.44 77 GLY A N 1
ATOM 577 C CA . GLY A 1 77 ? -1.517 -7.540 0.628 1.00 92.44 77 GLY A CA 1
ATOM 578 C C . GLY A 1 77 ? -1.723 -6.726 -0.657 1.00 92.44 77 GLY A C 1
ATOM 579 O O . GLY A 1 77 ? -1.240 -7.063 -1.746 1.00 92.44 77 GLY A O 1
ATOM 580 N N . TRP A 1 78 ? -2.475 -5.631 -0.521 1.00 94.38 78 TRP A N 1
ATOM 581 C CA . TRP A 1 78 ? -2.823 -4.709 -1.611 1.00 94.38 78 TRP A CA 1
ATOM 582 C C . TRP A 1 78 ? -2.146 -3.338 -1.489 1.00 94.38 78 TRP A C 1
ATOM 584 O O . TRP A 1 78 ? -2.636 -2.355 -2.041 1.00 94.38 78 TRP A O 1
ATOM 594 N N . PHE A 1 79 ? -1.002 -3.259 -0.803 1.00 95.06 79 PHE A N 1
ATOM 595 C CA . PHE A 1 79 ? -0.142 -2.072 -0.809 1.00 95.06 79 PHE A CA 1
ATOM 596 C C . PHE A 1 79 ? 0.758 -2.105 -2.042 1.00 95.06 79 PHE A C 1
ATOM 598 O O . PHE A 1 79 ? 1.884 -2.602 -2.013 1.00 95.06 79 PHE A O 1
ATOM 605 N N . LYS A 1 80 ? 0.237 -1.623 -3.170 1.00 95.19 80 LYS A N 1
ATOM 606 C CA . LYS A 1 80 ? 0.869 -1.790 -4.487 1.00 95.19 80 LYS A CA 1
ATOM 607 C C . LYS A 1 80 ? 0.772 -0.514 -5.302 1.00 95.19 80 LYS A C 1
ATOM 609 O O . LYS A 1 80 ? -0.179 0.244 -5.166 1.00 95.19 80 LYS A O 1
ATOM 614 N N . THR A 1 81 ? 1.728 -0.279 -6.195 1.00 95.81 81 THR A N 1
ATOM 615 C CA . THR A 1 81 ? 1.553 0.803 -7.170 1.00 95.81 81 THR A CA 1
ATOM 616 C C . THR A 1 81 ? 0.407 0.477 -8.127 1.00 95.81 81 THR A C 1
ATOM 618 O O . THR A 1 81 ? 0.074 -0.696 -8.303 1.00 95.81 81 THR A O 1
ATOM 621 N N . VAL A 1 82 ? -0.173 1.492 -8.772 1.00 94.62 82 VAL A N 1
ATOM 622 C CA . VAL A 1 82 ? -1.286 1.301 -9.728 1.00 94.62 82 VAL A CA 1
ATOM 623 C C . VAL A 1 82 ? -0.914 0.274 -10.804 1.00 94.62 82 VAL A C 1
ATOM 625 O O . VAL A 1 82 ? -1.678 -0.645 -11.082 1.00 94.62 82 VAL A O 1
ATOM 628 N N . HIS A 1 83 ? 0.310 0.359 -11.326 1.00 90.88 83 HIS A N 1
ATOM 629 C CA . HIS A 1 83 ? 0.846 -0.591 -12.301 1.00 90.88 83 HIS A CA 1
ATOM 630 C C . HIS A 1 83 ? 0.915 -2.023 -11.758 1.00 90.88 83 HIS A C 1
ATOM 632 O O . HIS A 1 83 ? 0.510 -2.959 -12.435 1.00 90.88 83 HIS A O 1
ATOM 638 N N . SER A 1 84 ? 1.383 -2.210 -10.520 1.00 91.12 84 SER A N 1
ATOM 639 C CA . SER A 1 84 ? 1.432 -3.536 -9.897 1.00 91.12 84 SER A CA 1
ATOM 640 C C . SER A 1 84 ? 0.040 -4.101 -9.603 1.00 91.12 84 SER A C 1
ATOM 642 O O . SER A 1 84 ? -0.135 -5.317 -9.634 1.00 91.12 84 SER A O 1
ATOM 644 N N . VAL A 1 85 ? -0.950 -3.246 -9.324 1.00 92.75 85 VAL A N 1
ATOM 645 C CA . VAL A 1 85 ? -2.352 -3.672 -9.217 1.00 92.75 85 VAL A CA 1
ATOM 646 C C . VAL A 1 85 ? -2.853 -4.149 -10.576 1.00 92.75 85 VAL A C 1
ATOM 648 O O . VAL A 1 85 ? -3.361 -5.262 -10.653 1.00 92.75 85 VAL A O 1
ATOM 651 N N . ALA A 1 86 ? -2.662 -3.362 -11.638 1.00 90.75 86 ALA A N 1
ATOM 652 C CA . ALA A 1 86 ? -3.074 -3.736 -12.991 1.00 90.75 86 ALA A CA 1
ATOM 653 C C . ALA A 1 86 ? -2.429 -5.058 -13.428 1.00 90.75 86 ALA A C 1
ATOM 655 O O . ALA A 1 86 ? -3.132 -5.984 -13.815 1.00 90.75 86 ALA A O 1
ATOM 656 N N . TYR A 1 87 ? -1.113 -5.188 -13.252 1.00 87.50 87 TYR A N 1
ATOM 657 C CA . TYR A 1 87 ? -0.371 -6.406 -13.568 1.00 87.50 87 TYR A CA 1
ATOM 658 C C . TYR A 1 87 ? -0.952 -7.643 -12.865 1.00 87.50 87 TYR A C 1
ATOM 660 O O . TYR A 1 87 ? -1.224 -8.659 -13.498 1.00 87.50 87 TYR A O 1
ATOM 668 N N . ARG A 1 88 ? -1.225 -7.535 -11.556 1.00 87.88 88 ARG A N 1
ATOM 669 C CA . ARG A 1 88 ? -1.825 -8.624 -10.771 1.00 87.88 88 ARG A CA 1
ATOM 670 C C . ARG A 1 88 ? -3.249 -8.965 -11.220 1.00 87.88 88 ARG A C 1
ATOM 672 O O . ARG A 1 88 ? -3.635 -10.120 -11.120 1.00 87.88 88 ARG A O 1
ATOM 679 N N . GLN A 1 89 ? -4.029 -7.978 -11.663 1.00 87.81 89 GLN A N 1
ATOM 680 C CA . GLN A 1 89 ? -5.420 -8.173 -12.093 1.00 87.81 89 GLN A CA 1
ATOM 681 C C . GLN A 1 89 ? -5.528 -8.795 -13.488 1.00 87.81 89 GLN A C 1
ATOM 683 O O . GLN A 1 89 ? -6.442 -9.575 -13.721 1.00 87.81 89 GLN A O 1
ATOM 688 N N . ILE A 1 90 ? -4.602 -8.478 -14.399 1.00 87.31 90 ILE A N 1
ATOM 689 C CA . ILE A 1 90 ? -4.578 -9.084 -15.741 1.00 87.31 90 ILE A CA 1
ATOM 690 C C . ILE A 1 90 ? -4.105 -10.550 -15.657 1.00 87.31 90 ILE A C 1
ATOM 692 O O . ILE A 1 90 ? -4.399 -11.340 -16.544 1.00 87.31 90 ILE A O 1
ATOM 696 N N . GLY A 1 91 ? -3.433 -10.945 -14.566 1.00 79.38 91 GLY A N 1
ATOM 697 C CA . GLY A 1 91 ? -3.055 -12.341 -14.320 1.00 79.38 91 GLY A CA 1
ATOM 698 C C . GLY A 1 91 ? -1.923 -12.836 -15.220 1.00 79.38 91 GLY A C 1
ATOM 699 O O . GLY A 1 91 ? -1.766 -14.037 -15.396 1.00 79.38 91 GLY A O 1
ATOM 700 N N . VAL A 1 92 ? -1.152 -11.909 -15.791 1.00 76.62 92 VAL A N 1
ATOM 701 C CA . VAL A 1 92 ? -0.038 -12.218 -16.689 1.00 76.62 92 VAL A CA 1
ATOM 702 C C . VAL A 1 92 ? 1.165 -12.660 -15.863 1.00 76.62 92 VAL A C 1
ATOM 704 O O . VAL A 1 92 ? 1.576 -11.976 -14.918 1.00 76.62 92 VAL A O 1
ATOM 707 N N . GLU A 1 93 ? 1.749 -13.802 -16.204 1.00 67.44 93 GLU A N 1
ATOM 708 C CA . GLU A 1 93 ? 2.979 -14.270 -15.571 1.00 67.44 93 GLU A CA 1
ATOM 709 C C . GLU A 1 93 ? 4.195 -13.480 -16.072 1.00 67.44 93 GLU A C 1
ATOM 711 O O . GLU A 1 93 ? 4.198 -12.931 -17.171 1.00 67.44 93 GLU A O 1
ATOM 716 N N . SER A 1 94 ? 5.259 -13.411 -15.265 1.00 64.25 94 SER A N 1
ATOM 717 C CA . SER A 1 94 ? 6.465 -12.609 -15.555 1.00 64.25 94 SER A CA 1
ATOM 718 C C . SER A 1 94 ? 7.158 -12.944 -16.881 1.00 64.25 94 SER A C 1
ATOM 720 O O . SER A 1 94 ? 7.952 -12.136 -17.350 1.00 64.25 94 SER A O 1
ATOM 722 N N . GLY A 1 95 ? 6.886 -14.117 -17.463 1.00 64.69 95 GLY A N 1
ATOM 723 C CA . GLY A 1 95 ? 7.397 -14.541 -18.773 1.00 64.69 95 GLY A CA 1
ATOM 724 C C . GLY A 1 95 ? 6.437 -14.298 -19.941 1.00 64.69 95 GLY A C 1
ATOM 725 O O . GLY A 1 95 ? 6.793 -14.550 -21.083 1.00 64.69 95 GLY A O 1
ATOM 726 N N . GLN A 1 96 ? 5.222 -13.822 -19.673 1.00 68.81 96 GLN A N 1
ATOM 727 C CA . GLN A 1 96 ? 4.213 -13.512 -20.690 1.00 68.81 96 GLN A CA 1
ATOM 728 C C . GLN A 1 96 ? 4.174 -12.013 -21.029 1.00 68.81 96 GLN A C 1
ATOM 730 O O . GLN A 1 96 ? 3.396 -11.586 -21.881 1.00 68.81 96 GLN A O 1
ATOM 735 N N . VAL A 1 97 ? 5.008 -11.204 -20.365 1.00 75.12 97 VAL A N 1
ATOM 736 C CA . VAL A 1 97 ? 5.209 -9.793 -20.697 1.00 75.12 97 VAL A CA 1
ATOM 737 C C . VAL A 1 97 ? 6.533 -9.632 -21.409 1.00 75.12 97 VAL A C 1
ATOM 739 O O . VAL A 1 97 ? 7.587 -9.910 -20.848 1.00 75.12 97 VAL A O 1
ATOM 742 N N . ILE A 1 98 ? 6.455 -9.103 -22.622 1.00 76.06 98 ILE A N 1
ATOM 743 C CA . ILE A 1 98 ? 7.625 -8.712 -23.390 1.00 76.06 98 ILE A CA 1
ATOM 744 C C . ILE A 1 98 ? 8.237 -7.478 -22.732 1.00 76.06 98 ILE A C 1
ATOM 746 O O . ILE A 1 98 ? 7.583 -6.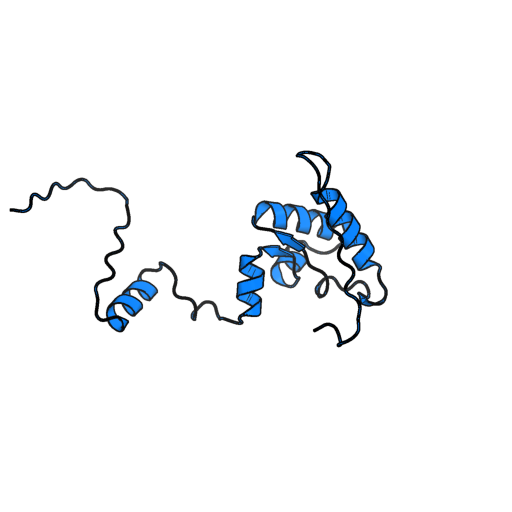443 -22.568 1.00 76.06 98 ILE A O 1
ATOM 750 N N . THR A 1 99 ? 9.496 -7.596 -22.335 1.00 77.12 99 THR A N 1
ATOM 751 C CA . THR A 1 99 ? 10.272 -6.507 -21.750 1.00 77.12 99 THR A CA 1
ATOM 752 C C . THR A 1 99 ? 11.348 -6.026 -22.720 1.00 77.12 99 THR A C 1
ATOM 754 O O . THR A 1 99 ? 11.561 -6.598 -23.780 1.00 77.12 99 THR A O 1
ATOM 757 N N . SER A 1 100 ? 12.080 -4.973 -22.357 1.00 75.62 100 SER A N 1
ATOM 758 C CA . SER A 1 100 ? 13.234 -4.496 -23.137 1.00 75.62 100 SER A CA 1
ATOM 759 C C . SER A 1 100 ? 14.482 -5.384 -22.989 1.00 75.62 100 SER A C 1
ATOM 761 O O . SER A 1 100 ? 15.596 -4.923 -23.235 1.00 75.62 100 SER A O 1
ATOM 763 N N . LYS A 1 101 ? 14.333 -6.628 -22.515 1.00 80.12 101 LYS A N 1
ATOM 764 C CA . LYS A 1 101 ? 15.434 -7.591 -22.423 1.00 80.12 101 LYS A CA 1
ATOM 765 C C . LYS A 1 101 ? 15.829 -8.060 -23.817 1.00 80.12 101 LYS A C 1
ATOM 767 O O . LYS A 1 101 ? 14.984 -8.191 -24.693 1.00 80.12 101 LYS A O 1
ATOM 772 N N . LYS A 1 102 ? 17.118 -8.352 -23.990 1.00 77.94 102 LYS A N 1
ATOM 773 C CA . LYS A 1 102 ? 17.692 -8.788 -25.268 1.00 77.94 102 LYS A CA 1
ATOM 774 C C . LYS A 1 102 ? 16.947 -9.996 -25.848 1.00 77.94 102 LYS A C 1
ATOM 776 O O . LYS A 1 102 ? 16.551 -9.937 -27.001 1.00 77.94 102 LYS A O 1
ATOM 781 N N . ASP A 1 103 ? 16.663 -11.000 -25.024 1.00 78.56 103 ASP A N 1
ATOM 782 C CA . ASP A 1 103 ? 15.998 -12.237 -25.454 1.00 78.56 103 ASP A CA 1
ATOM 783 C C . ASP A 1 103 ? 14.549 -11.996 -25.923 1.00 78.56 103 ASP A C 1
ATOM 785 O O . ASP A 1 103 ? 14.129 -12.518 -26.954 1.00 78.56 103 ASP A O 1
ATOM 789 N N . ASP A 1 104 ? 13.798 -11.139 -25.218 1.00 78.38 104 ASP A N 1
ATOM 790 C CA . ASP A 1 104 ? 12.424 -10.772 -25.598 1.00 78.38 104 ASP A CA 1
ATOM 791 C C . ASP A 1 104 ? 12.406 -9.961 -26.907 1.00 78.38 104 ASP A C 1
ATOM 793 O O . ASP A 1 104 ? 11.505 -10.106 -27.735 1.00 78.38 104 ASP A O 1
ATOM 797 N N . MET A 1 105 ? 13.419 -9.112 -27.106 1.00 77.19 105 MET A N 1
ATOM 798 C CA . MET A 1 105 ? 13.583 -8.300 -28.313 1.00 77.19 105 MET A CA 1
ATOM 799 C C . MET A 1 105 ? 14.046 -9.133 -29.514 1.00 77.19 105 MET A C 1
ATOM 801 O O . MET A 1 105 ? 13.582 -8.898 -30.628 1.00 77.19 105 MET A O 1
ATOM 805 N N . GLU A 1 106 ? 14.921 -10.119 -29.303 1.00 78.69 106 GLU A N 1
ATOM 806 C CA . GLU A 1 106 ? 15.328 -11.089 -30.327 1.00 78.69 106 GLU A CA 1
ATOM 807 C C . GLU A 1 106 ? 14.140 -11.952 -30.764 1.00 78.69 106 GLU A C 1
ATOM 809 O O . GLU A 1 106 ? 13.905 -12.117 -31.963 1.00 78.69 106 GLU A O 1
ATOM 814 N N . TRP A 1 107 ? 13.333 -12.436 -29.812 1.00 79.88 107 TRP A N 1
ATOM 815 C CA . TRP A 1 107 ? 12.081 -13.127 -30.125 1.00 79.88 107 TRP A CA 1
ATOM 816 C C . TRP A 1 107 ? 11.121 -12.233 -30.923 1.00 79.88 107 TRP A C 1
ATOM 818 O O . TRP A 1 107 ? 10.589 -12.672 -31.941 1.00 79.88 107 TRP A O 1
ATOM 828 N N . LEU A 1 108 ? 10.937 -10.974 -30.509 1.00 78.19 108 LEU A N 1
ATOM 829 C CA . LEU A 1 108 ? 10.076 -10.016 -31.207 1.00 78.19 108 LEU A CA 1
ATOM 830 C C . LEU A 1 108 ? 10.535 -9.733 -32.639 1.00 78.19 108 LEU A C 1
ATOM 832 O O . LEU A 1 108 ? 9.698 -9.715 -33.538 1.00 78.19 108 LEU A O 1
ATOM 836 N N . SER A 1 109 ? 11.835 -9.516 -32.854 1.00 77.31 109 SER A N 1
ATOM 837 C CA . SER A 1 109 ? 12.400 -9.252 -34.186 1.00 77.31 109 SER A CA 1
ATOM 838 C C . SER A 1 109 ? 12.164 -10.440 -35.125 1.00 77.31 109 SER A C 1
ATOM 840 O O . SER A 1 109 ? 11.670 -10.277 -36.242 1.00 77.31 109 SER A O 1
ATOM 842 N N . ASN A 1 110 ? 12.401 -11.657 -34.621 1.00 77.62 110 ASN A N 1
ATOM 843 C CA . ASN A 1 110 ? 12.135 -12.893 -35.357 1.00 77.62 110 ASN A CA 1
ATOM 844 C C . ASN A 1 110 ? 10.639 -13.082 -35.661 1.00 77.62 110 ASN A C 1
ATOM 846 O O . ASN A 1 110 ? 10.282 -13.487 -36.765 1.00 77.62 110 ASN A O 1
ATOM 850 N N . ALA A 1 111 ? 9.758 -12.784 -34.702 1.00 77.56 111 ALA A N 1
ATOM 851 C CA . ALA A 1 111 ? 8.314 -12.951 -34.857 1.00 77.56 111 ALA A CA 1
ATOM 852 C C . ALA A 1 111 ? 7.683 -11.908 -35.796 1.00 77.56 111 ALA A C 1
ATOM 854 O O . ALA A 1 111 ? 6.725 -12.219 -36.502 1.00 77.56 111 ALA A O 1
ATOM 855 N N . LEU A 1 112 ? 8.202 -10.677 -35.808 1.00 77.12 112 LEU A N 1
ATOM 856 C CA . LEU A 1 112 ? 7.658 -9.566 -36.593 1.00 77.12 112 LEU A CA 1
ATOM 857 C C . LEU A 1 112 ? 8.304 -9.419 -37.975 1.00 77.12 112 LEU A C 1
ATOM 859 O O . LEU A 1 112 ? 7.929 -8.499 -38.703 1.00 77.12 112 LEU A O 1
ATOM 863 N N . VAL A 1 113 ? 9.253 -10.297 -38.339 1.00 63.38 113 VAL A N 1
ATOM 864 C CA . VAL A 1 113 ? 9.993 -10.292 -39.623 1.00 63.38 113 VAL A CA 1
ATOM 865 C C . VAL A 1 113 ? 10.443 -8.871 -39.996 1.00 63.38 113 VAL A C 1
ATOM 867 O O . VAL A 1 113 ? 10.351 -8.418 -41.135 1.00 63.38 113 VAL A O 1
ATOM 870 N N . SER A 1 114 ? 10.855 -8.108 -38.988 1.00 57.72 114 SER A N 1
ATOM 871 C CA . SER A 1 114 ? 11.290 -6.727 -39.127 1.00 57.72 114 SER A CA 1
ATOM 872 C C . SER A 1 114 ? 12.286 -6.424 -38.023 1.00 57.72 114 SER A C 1
ATOM 874 O O . SER A 1 114 ? 12.011 -6.645 -36.844 1.00 57.72 114 SER A O 1
ATOM 876 N N . ASP A 1 115 ? 13.451 -5.906 -38.416 1.00 54.31 115 ASP A N 1
ATOM 877 C CA . ASP A 1 115 ? 14.446 -5.413 -37.473 1.00 54.31 115 ASP A CA 1
ATOM 878 C C . ASP A 1 115 ? 13.863 -4.202 -36.747 1.00 54.31 115 ASP A C 1
ATOM 880 O O . ASP A 1 115 ? 13.842 -3.076 -37.256 1.00 54.31 115 ASP A O 1
ATOM 884 N N . ILE A 1 116 ? 13.365 -4.425 -35.532 1.00 57.88 116 ILE A N 1
ATOM 885 C CA . ILE A 1 116 ? 12.950 -3.345 -34.639 1.00 57.88 116 ILE A CA 1
ATOM 886 C C . ILE A 1 116 ? 14.226 -2.702 -34.099 1.00 57.88 116 ILE A C 1
ATOM 888 O O . ILE A 1 116 ? 14.700 -2.979 -32.997 1.00 57.88 116 ILE A O 1
ATOM 892 N N . GLY A 1 117 ? 14.806 -1.830 -34.923 1.00 49.19 117 GLY A N 1
ATOM 893 C CA . GLY A 1 117 ? 15.944 -0.987 -34.597 1.00 49.19 117 GLY A CA 1
ATOM 894 C C . GLY A 1 117 ? 15.559 0.076 -33.573 1.00 49.19 117 GLY A C 1
ATOM 895 O O . GLY A 1 117 ? 15.389 1.249 -33.903 1.00 49.19 117 GLY A O 1
ATOM 896 N N . LEU A 1 118 ? 15.443 -0.309 -32.305 1.00 44.47 118 LEU A N 1
ATOM 897 C CA . LEU A 1 118 ? 15.409 0.646 -31.204 1.00 44.47 118 LEU A CA 1
ATOM 898 C C . LEU A 1 118 ? 16.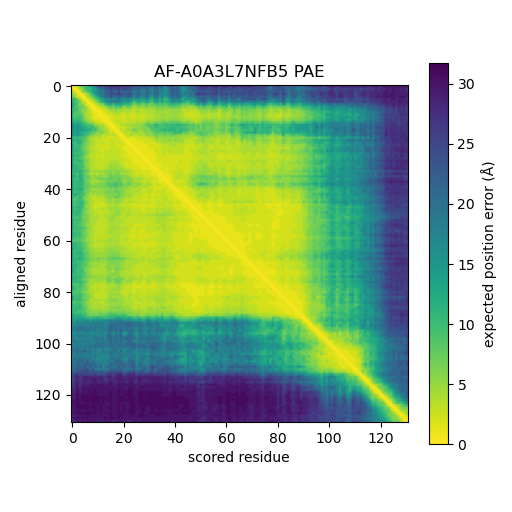832 1.175 -31.003 1.00 44.47 118 LEU A C 1
ATOM 900 O O . LEU A 1 118 ? 17.674 0.530 -30.375 1.00 44.47 118 LEU A O 1
ATOM 904 N N . LYS A 1 119 ? 17.102 2.369 -31.555 1.00 40.56 119 LYS A N 1
ATOM 905 C CA . LYS A 1 119 ? 18.298 3.164 -31.244 1.00 40.56 119 LYS A CA 1
ATOM 906 C C . LYS A 1 119 ? 18.344 3.398 -29.737 1.00 40.56 119 LYS A C 1
ATOM 908 O O . LYS A 1 119 ? 17.770 4.350 -29.212 1.00 40.56 119 LYS A O 1
ATOM 913 N N . THR A 1 120 ? 19.043 2.510 -29.043 1.00 38.19 120 THR A N 1
ATOM 914 C CA . THR A 1 120 ? 19.409 2.692 -27.648 1.00 38.19 120 THR A CA 1
ATOM 915 C C . THR A 1 120 ? 20.433 3.816 -27.627 1.00 38.19 120 THR A C 1
ATOM 917 O O . THR A 1 120 ? 21.591 3.642 -27.998 1.00 38.19 120 THR A O 1
ATOM 920 N N . ALA A 1 121 ? 19.983 5.016 -27.276 1.00 42.91 121 ALA A N 1
ATOM 921 C CA . ALA A 1 121 ? 20.847 6.166 -27.106 1.00 42.91 121 ALA A CA 1
ATOM 922 C C . ALA A 1 121 ? 21.781 5.937 -25.907 1.00 42.91 121 ALA A C 1
ATOM 924 O O . ALA A 1 121 ? 21.417 6.251 -24.776 1.00 42.91 121 ALA A O 1
ATOM 925 N N . ARG A 1 122 ? 22.995 5.422 -26.150 1.00 30.75 122 ARG A N 1
ATOM 926 C CA . ARG A 1 122 ? 24.209 5.895 -25.467 1.00 30.75 122 ARG A CA 1
ATOM 927 C C . ARG A 1 122 ? 25.501 5.348 -26.077 1.00 30.75 122 ARG A C 1
ATOM 929 O O . ARG A 1 122 ? 25.733 4.151 -26.084 1.00 30.75 122 ARG A O 1
ATOM 936 N N . ALA A 1 123 ? 26.351 6.312 -26.433 1.00 40.38 123 ALA A N 1
ATOM 937 C CA . ALA A 1 123 ? 27.809 6.274 -26.382 1.00 40.38 123 ALA A CA 1
ATOM 938 C C . ALA A 1 123 ? 28.529 5.208 -27.222 1.00 40.38 123 ALA A C 1
ATOM 940 O O . ALA A 1 123 ? 28.898 4.166 -26.706 1.00 40.38 123 ALA A O 1
ATOM 941 N N . THR A 1 124 ? 28.871 5.571 -28.457 1.00 32.09 124 THR A N 1
ATOM 942 C CA . THR A 1 124 ? 30.269 5.709 -28.910 1.00 32.09 124 THR A CA 1
ATOM 943 C C . THR A 1 124 ? 30.268 6.469 -30.235 1.00 32.09 124 THR A C 1
ATOM 945 O O . THR A 1 124 ? 29.463 6.204 -31.124 1.00 32.09 124 THR A O 1
ATOM 948 N N . GLY A 1 125 ? 31.111 7.497 -30.334 1.00 40.72 125 GLY A N 1
ATOM 949 C CA . GLY A 1 125 ? 31.235 8.297 -31.544 1.00 40.72 125 GLY A CA 1
ATOM 950 C C . GLY A 1 125 ? 31.845 7.473 -32.668 1.00 40.72 125 GLY A C 1
ATOM 951 O O . GLY A 1 125 ? 33.004 7.091 -32.573 1.00 40.72 125 GLY A O 1
ATOM 952 N N . VAL A 1 126 ? 31.081 7.246 -33.734 1.00 34.56 126 VAL A N 1
ATOM 953 C CA . VAL A 1 126 ? 31.612 6.943 -35.064 1.00 34.56 126 VAL A CA 1
ATOM 954 C C . VAL A 1 126 ? 30.735 7.668 -36.079 1.00 34.56 126 VAL A C 1
ATOM 956 O O . VAL A 1 126 ? 29.517 7.501 -36.118 1.00 34.56 126 VAL A O 1
ATOM 959 N N . HIS A 1 127 ? 31.382 8.530 -36.856 1.00 38.00 127 HIS A N 1
ATOM 960 C CA . HIS A 1 127 ? 30.815 9.281 -37.965 1.00 38.00 127 HIS A CA 1
ATOM 961 C C . HIS A 1 127 ? 30.511 8.304 -39.108 1.00 38.00 127 HIS A C 1
ATOM 963 O O . HIS A 1 127 ? 31.410 7.591 -39.547 1.00 38.00 127 HIS A O 1
ATOM 969 N N . LEU A 1 128 ? 29.276 8.275 -39.610 1.00 32.03 128 LEU A N 1
ATOM 970 C CA . LEU A 1 128 ? 28.957 7.603 -40.871 1.00 32.03 128 LEU A CA 1
ATOM 971 C C . LEU A 1 128 ? 28.213 8.583 -41.772 1.00 32.03 128 LEU A C 1
ATOM 973 O O . LEU A 1 128 ? 27.048 8.907 -41.549 1.00 32.03 128 LEU A O 1
ATOM 977 N N . SER A 1 129 ? 28.949 9.077 -42.762 1.00 36.81 129 SER A N 1
ATOM 978 C CA . SER A 1 129 ? 28.425 9.771 -43.932 1.00 36.81 129 SER A CA 1
ATOM 979 C C . SER A 1 129 ? 27.669 8.768 -44.808 1.00 36.81 129 SER A C 1
ATOM 981 O O . SER A 1 129 ? 28.143 7.649 -44.996 1.00 36.81 129 SER A O 1
ATOM 983 N N . PHE A 1 130 ? 26.527 9.171 -45.357 1.00 31.83 130 PHE A N 1
ATOM 984 C CA . PHE A 1 130 ? 25.844 8.464 -46.443 1.00 31.83 130 PHE A CA 1
ATOM 985 C C . PHE A 1 130 ? 25.822 9.365 -47.696 1.00 31.83 130 PHE A C 1
ATOM 987 O O . PHE A 1 130 ? 25.887 10.586 -47.525 1.00 31.83 130 PHE A O 1
ATOM 994 N N . PRO A 1 131 ? 25.812 8.776 -48.910 1.00 46.22 131 PRO A N 1
ATOM 995 C CA . PRO A 1 131 ? 25.829 9.493 -50.189 1.00 46.22 131 PRO A CA 1
ATOM 996 C C . PRO A 1 131 ? 24.576 10.338 -50.438 1.00 46.22 131 PRO A C 1
ATOM 998 O O . PRO A 1 131 ? 23.504 9.998 -49.885 1.00 46.22 131 PRO A O 1
#